Protein AF-A0AA85AMI7-F1 (afdb_monomer_lite)

Radius of gyration: 20.97 Å; chains: 1; bounding box: 41×38×54 Å

Organism: NCBI:txid48269

Secondary structure (DSSP, 8-state):
----SSTT--TT-EEE-----EEE-SS-EEE-SSS--TTT---EEE-----PPPP-EEEEEETTTTEEEEEESGGG-

Foldseek 3Di:
DDPDPPPPDDAFDKDWDQFAQKDDDPVDIDGDPRGDHSVVDTDIDGRHDDDDDDKDWDWDDDPPPPDTDIDIPVVPD

Sequence (77 aa):
MIKTPFYGTDVGDRVQLQKVLLLGSSDFTIIGRPILPVHQVYIEAVVIEKTLEHPKVWYQFHRRRRHHKLRDTAAGA

InterPro domains:
  IPR028909 Large ribosomal subunit protein bL21-like [PF00829] (6-70)
  IPR028909 Large ribosomal subunit protein bL21-like [PTHR21349] (9-71)
  IPR036164 Large ribosomal subunit protein bL21-like superfamily [SSF141091] (2-71)

pLDDT: mean 88.9, std 12.93, range [44.12, 97.88]

Structure (mmCIF, N/CA/C/O backbone):
data_AF-A0AA85AMI7-F1
#
_entry.id   AF-A0AA85AMI7-F1
#
loop_
_atom_site.group_PDB
_atom_site.id
_atom_site.type_symbol
_atom_site.label_atom_id
_atom_site.label_alt_id
_atom_site.label_comp_id
_atom_site.label_asym_id
_atom_site.label_entity_id
_atom_site.label_seq_id
_atom_site.pdbx_PDB_ins_code
_atom_site.Cartn_x
_atom_site.Cartn_y
_atom_site.Cartn_z
_atom_site.occupancy
_atom_site.B_iso_or_equiv
_atom_site.auth_seq_id
_atom_site.auth_comp_id
_atom_site.auth_asym_id
_atom_site.auth_atom_id
_atom_site.pdbx_PDB_model_num
ATOM 1 N N . MET A 1 1 ? 14.304 6.076 -8.525 1.00 44.12 1 MET A N 1
ATOM 2 C CA . MET A 1 1 ? 13.911 6.143 -7.102 1.00 44.12 1 MET A CA 1
ATOM 3 C C . MET A 1 1 ? 12.729 5.214 -6.932 1.00 44.12 1 MET A C 1
ATOM 5 O O . MET A 1 1 ? 11.691 5.466 -7.532 1.00 44.12 1 MET A O 1
ATOM 9 N N . ILE A 1 2 ? 12.953 4.088 -6.262 1.00 47.12 2 ILE A N 1
ATOM 10 C CA . ILE A 1 2 ? 11.990 2.993 -6.141 1.00 47.12 2 ILE A CA 1
ATOM 11 C C . ILE A 1 2 ? 10.775 3.527 -5.371 1.00 47.12 2 ILE A C 1
ATOM 13 O O . ILE A 1 2 ? 10.884 3.860 -4.196 1.00 47.12 2 ILE A O 1
ATOM 17 N N . LYS A 1 3 ? 9.639 3.681 -6.060 1.00 57.34 3 LYS A N 1
ATOM 18 C CA . LYS A 1 3 ? 8.349 4.072 -5.467 1.00 57.34 3 LYS A CA 1
ATOM 19 C C . LYS A 1 3 ? 7.584 2.855 -4.939 1.00 57.34 3 LYS A C 1
ATOM 21 O O . LYS A 1 3 ? 6.365 2.901 -4.859 1.00 57.34 3 LYS A O 1
ATOM 26 N N . THR A 1 4 ? 8.255 1.751 -4.632 1.00 64.38 4 THR A N 1
ATOM 27 C CA . THR A 1 4 ? 7.550 0.575 -4.130 1.00 64.38 4 THR A CA 1
ATOM 28 C C . THR A 1 4 ? 7.184 0.832 -2.670 1.00 64.38 4 THR A C 1
ATOM 30 O O . THR A 1 4 ? 8.092 1.006 -1.848 1.00 64.38 4 THR A O 1
ATOM 33 N N . PRO A 1 5 ? 5.890 0.904 -2.311 1.00 70.38 5 PRO A N 1
ATOM 34 C CA . PRO A 1 5 ? 5.514 0.843 -0.907 1.00 70.38 5 PRO A CA 1
ATOM 35 C C . PRO A 1 5 ? 6.018 -0.496 -0.336 1.00 70.38 5 PRO A C 1
ATOM 37 O O . PRO A 1 5 ? 6.051 -1.493 -1.052 1.00 70.38 5 PRO A O 1
ATOM 40 N N . PHE A 1 6 ? 6.443 -0.515 0.932 1.00 83.50 6 PHE A N 1
ATOM 41 C CA . PHE A 1 6 ? 6.977 -1.705 1.629 1.00 83.50 6 PHE A CA 1
ATOM 42 C C . PHE A 1 6 ? 8.402 -2.147 1.222 1.00 83.50 6 PHE A C 1
ATOM 44 O O . PHE A 1 6 ? 8.671 -3.329 1.003 1.00 83.50 6 PHE A O 1
ATOM 51 N N . TYR A 1 7 ? 9.348 -1.203 1.156 1.00 83.75 7 TYR A N 1
ATOM 52 C CA . TYR A 1 7 ? 10.780 -1.523 1.046 1.00 83.75 7 TYR A CA 1
ATOM 53 C C . TYR A 1 7 ? 11.257 -2.405 2.217 1.00 83.75 7 TYR A C 1
ATOM 55 O O . TYR A 1 7 ? 10.862 -2.171 3.356 1.00 83.75 7 TYR A O 1
ATOM 63 N N . GLY A 1 8 ? 12.122 -3.385 1.935 1.00 88.31 8 GLY A N 1
ATOM 64 C CA . GLY A 1 8 ? 12.712 -4.267 2.952 1.00 88.31 8 GLY A CA 1
ATOM 65 C C . GLY A 1 8 ? 11.831 -5.433 3.413 1.00 88.31 8 GLY A C 1
ATOM 66 O O . GLY A 1 8 ? 12.173 -6.078 4.393 1.00 88.31 8 GLY A O 1
ATOM 67 N N . THR A 1 9 ? 10.716 -5.685 2.729 1.00 93.88 9 THR A N 1
ATOM 68 C CA . THR A 1 9 ? 9.902 -6.902 2.901 1.00 93.88 9 THR A CA 1
ATOM 69 C C . THR A 1 9 ? 10.233 -7.930 1.822 1.00 93.88 9 THR A C 1
ATOM 71 O O . THR A 1 9 ? 10.766 -7.556 0.775 1.00 93.88 9 THR A O 1
ATOM 74 N N . ASP A 1 10 ? 9.821 -9.174 2.003 1.00 93.88 10 ASP A N 1
ATOM 75 C CA . ASP A 1 10 ? 9.780 -10.219 0.982 1.00 93.88 10 ASP A CA 1
ATOM 76 C C . ASP A 1 10 ? 8.346 -10.707 0.735 1.00 93.88 10 ASP A C 1
ATOM 78 O O . ASP A 1 10 ? 7.399 -10.349 1.438 1.00 93.88 10 ASP A O 1
ATOM 82 N N . VAL A 1 11 ? 8.156 -11.477 -0.337 1.00 95.12 11 VAL A N 1
ATOM 83 C CA . VAL A 1 11 ? 6.867 -12.128 -0.607 1.00 95.12 11 VAL A CA 1
ATOM 84 C C . VAL A 1 11 ? 6.585 -13.144 0.501 1.00 95.12 11 VAL A C 1
ATOM 86 O O . VAL A 1 11 ? 7.426 -13.982 0.808 1.00 95.12 11 VAL A O 1
ATOM 89 N N . GLY A 1 12 ? 5.390 -13.075 1.084 1.00 96.44 12 GLY A N 1
ATOM 90 C CA . GLY A 1 12 ? 4.968 -13.869 2.237 1.00 96.44 12 GLY A CA 1
ATOM 91 C C . GLY A 1 12 ? 5.085 -13.139 3.577 1.00 96.44 12 GLY A C 1
ATOM 92 O O . GLY A 1 12 ? 4.475 -13.585 4.551 1.00 96.44 12 GLY A O 1
ATOM 93 N N . ASP A 1 13 ? 5.788 -12.004 3.634 1.00 97.12 13 ASP A N 1
ATOM 94 C CA . ASP A 1 13 ? 5.912 -11.231 4.868 1.00 97.12 13 ASP A CA 1
ATOM 95 C C . ASP A 1 13 ? 4.566 -10.681 5.331 1.00 97.12 13 ASP A C 1
ATOM 97 O O . ASP A 1 13 ? 3.751 -10.188 4.542 1.00 97.12 13 ASP A O 1
ATOM 101 N N . ARG A 1 14 ? 4.375 -10.712 6.650 1.00 97.00 14 ARG A N 1
ATOM 102 C CA . ARG A 1 14 ? 3.239 -10.095 7.330 1.00 97.00 14 ARG A CA 1
ATOM 103 C C . ARG A 1 14 ? 3.632 -8.716 7.842 1.00 97.00 14 ARG A C 1
ATOM 105 O O . ARG A 1 14 ? 4.639 -8.569 8.531 1.00 97.00 14 ARG A O 1
ATOM 112 N N . VAL A 1 15 ? 2.831 -7.704 7.528 1.00 94.88 15 VAL A N 1
ATOM 113 C CA . VAL A 1 15 ? 3.082 -6.308 7.904 1.00 94.88 15 VAL A CA 1
ATOM 114 C C . VAL A 1 15 ? 1.883 -5.707 8.629 1.00 94.88 15 VAL A C 1
ATOM 116 O O . VAL A 1 15 ? 0.731 -5.957 8.274 1.00 94.88 15 VAL A O 1
ATOM 119 N N . GLN A 1 16 ? 2.156 -4.873 9.635 1.00 94.12 16 GLN A N 1
ATOM 120 C CA . GLN A 1 16 ? 1.127 -4.125 10.356 1.00 94.12 16 GLN A CA 1
ATOM 121 C C . GLN A 1 16 ? 0.941 -2.731 9.740 1.00 94.12 16 GL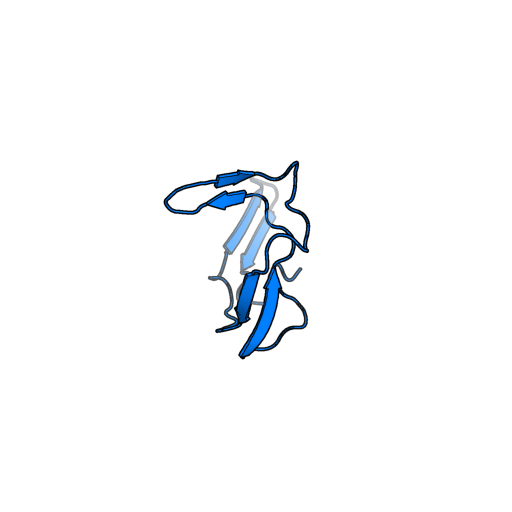N A C 1
ATOM 123 O O . GLN A 1 16 ? 1.886 -1.941 9.659 1.00 94.12 16 GLN A O 1
ATOM 128 N N . LEU A 1 17 ? -0.291 -2.382 9.367 1.00 94.25 17 LEU A N 1
ATOM 129 C CA . LEU A 1 17 ? -0.630 -1.049 8.865 1.00 94.25 17 LEU A CA 1
ATOM 130 C C . LEU A 1 17 ? -1.078 -0.145 10.023 1.00 94.25 17 LEU A C 1
ATOM 132 O O . LEU A 1 17 ? -2.204 -0.231 10.499 1.00 94.25 17 LEU A O 1
ATOM 136 N N . GLN A 1 18 ? -0.189 0.743 10.475 1.00 94.12 18 GLN A N 1
ATOM 137 C CA . GLN A 1 18 ? -0.427 1.578 11.667 1.00 94.12 18 GLN A CA 1
ATOM 138 C C . GLN A 1 18 ? -1.128 2.914 11.379 1.00 94.12 18 GLN A C 1
ATOM 140 O O . GLN A 1 18 ? -1.714 3.520 12.273 1.00 94.12 18 GLN A O 1
ATOM 145 N N . LYS A 1 19 ? -1.059 3.415 10.141 1.00 94.44 19 LYS A N 1
ATOM 146 C CA . LYS A 1 19 ? -1.623 4.723 9.767 1.00 94.44 19 LYS A CA 1
ATOM 147 C C . LYS A 1 19 ? -3.070 4.577 9.298 1.00 94.44 19 LYS A C 1
ATOM 149 O O . LYS A 1 19 ? -3.351 4.676 8.108 1.00 94.44 19 LYS A O 1
ATOM 154 N N . VAL A 1 20 ? -3.977 4.331 10.240 1.00 96.62 20 VAL A N 1
ATOM 155 C CA . VAL A 1 20 ? -5.412 4.155 9.968 1.00 96.62 20 VAL A CA 1
ATOM 156 C C . VAL A 1 20 ? -6.158 5.464 10.202 1.00 96.62 20 VAL A C 1
ATOM 158 O O . VAL A 1 20 ? -6.134 5.997 11.304 1.00 96.62 20 VAL A O 1
ATOM 161 N N . LEU A 1 21 ? -6.825 5.998 9.179 1.00 97.44 21 LEU A N 1
ATOM 162 C CA . LEU A 1 21 ? -7.572 7.259 9.296 1.00 97.44 21 LEU A CA 1
ATOM 163 C C . LEU A 1 21 ? -9.019 7.031 9.754 1.00 97.44 21 LEU A C 1
ATOM 165 O O . LEU A 1 21 ? -9.563 7.831 10.511 1.00 97.44 21 LEU A O 1
ATOM 169 N N . LEU A 1 22 ? -9.644 5.953 9.285 1.00 96.94 22 LEU A N 1
ATOM 170 C CA . LEU A 1 22 ? -11.052 5.649 9.511 1.00 96.94 22 LEU A CA 1
ATOM 171 C C . LEU A 1 22 ? -11.252 4.131 9.522 1.00 96.94 22 LEU A C 1
ATOM 173 O O . LEU A 1 22 ? -10.651 3.427 8.712 1.00 96.94 22 LEU A O 1
ATOM 177 N N . LEU A 1 23 ? -12.114 3.648 10.415 1.00 96.44 23 LEU A N 1
ATOM 178 C CA . LEU A 1 23 ? -12.618 2.276 10.433 1.00 96.44 23 LEU A CA 1
ATOM 179 C C . LEU A 1 23 ? -14.143 2.309 10.327 1.00 96.44 23 LEU A C 1
ATOM 181 O O . LEU A 1 23 ? -14.800 2.961 11.136 1.00 96.44 23 LEU A O 1
ATOM 185 N N . GLY A 1 24 ? -14.692 1.613 9.334 1.00 96.75 24 GLY A N 1
ATOM 186 C CA . GLY A 1 24 ? -16.133 1.444 9.152 1.00 96.75 24 GLY A CA 1
ATOM 187 C C . GLY A 1 24 ? -16.569 0.025 9.506 1.00 96.75 24 GLY A C 1
ATOM 188 O O . GLY A 1 24 ? -15.911 -0.937 9.115 1.00 96.75 24 GLY A O 1
ATOM 189 N N . SER A 1 25 ? -17.674 -0.085 10.234 1.00 96.44 25 SER A N 1
ATOM 190 C CA . SER A 1 25 ? -18.420 -1.317 10.500 1.00 96.44 25 SER A CA 1
ATOM 191 C C . SER A 1 25 ? -19.846 -1.167 9.950 1.00 96.44 25 SER A C 1
ATOM 193 O O . SER A 1 25 ? -20.228 -0.078 9.518 1.00 96.44 25 SER A O 1
ATOM 195 N N . SER A 1 26 ? -20.646 -2.233 9.971 1.00 97.88 26 SER A N 1
ATOM 196 C CA . SER A 1 26 ? -22.070 -2.173 9.604 1.00 97.88 26 SER A CA 1
ATOM 197 C C . SER A 1 26 ? -22.855 -1.187 10.474 1.00 97.88 26 SER A C 1
ATOM 19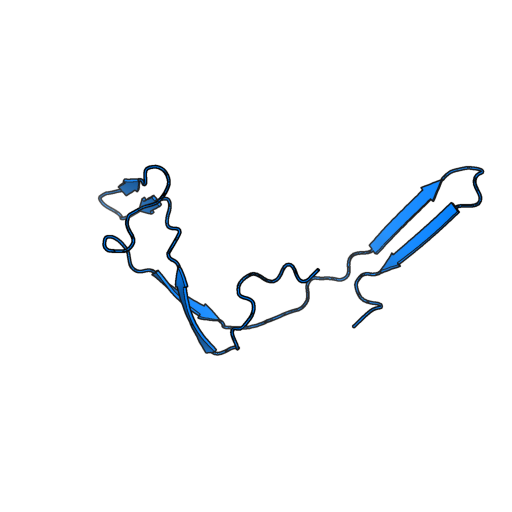9 O O . SER A 1 26 ? -23.728 -0.487 9.967 1.00 97.88 26 SER A O 1
ATOM 201 N N . ASP A 1 27 ? -22.506 -1.101 11.761 1.00 97.69 27 ASP A N 1
ATOM 202 C CA . ASP A 1 27 ? -23.325 -0.408 12.766 1.00 97.69 27 ASP A CA 1
ATOM 203 C C . ASP A 1 27 ? -22.689 0.892 13.283 1.00 97.69 27 ASP A C 1
ATOM 205 O O . ASP A 1 27 ? -23.349 1.699 13.935 1.00 97.69 27 ASP A O 1
ATOM 209 N N . PHE A 1 28 ? -21.395 1.108 13.027 1.00 96.75 28 PHE A N 1
ATOM 210 C CA . PHE A 1 28 ? -20.667 2.270 13.534 1.00 96.75 28 PHE A CA 1
ATOM 211 C C . PHE A 1 28 ? -19.466 2.634 12.661 1.00 96.75 28 PHE A C 1
ATOM 213 O O . PHE A 1 28 ? -18.990 1.859 11.835 1.00 96.75 28 PHE A O 1
ATOM 220 N N . THR A 1 29 ? -18.938 3.837 12.868 1.00 97.19 29 THR A N 1
ATOM 221 C CA . THR A 1 29 ? -17.711 4.315 12.225 1.00 97.19 29 THR A CA 1
ATOM 222 C C . THR A 1 29 ? -16.832 5.006 13.259 1.00 97.19 29 THR A C 1
ATOM 224 O O . THR A 1 29 ? -17.323 5.763 14.095 1.00 97.19 29 THR A O 1
ATOM 227 N N . ILE A 1 30 ? -15.525 4.761 13.196 1.00 96.38 30 ILE A N 1
ATOM 228 C CA . ILE A 1 30 ? -14.514 5.401 14.036 1.00 96.38 30 ILE A CA 1
ATOM 229 C C . ILE A 1 30 ? -13.639 6.267 13.131 1.00 96.38 30 ILE A C 1
ATOM 231 O O . ILE A 1 30 ? -13.045 5.765 12.178 1.00 96.38 30 ILE A O 1
ATOM 235 N N . ILE A 1 31 ? -13.546 7.562 13.431 1.00 96.56 31 ILE A N 1
ATOM 236 C CA . ILE A 1 31 ? -12.783 8.530 12.633 1.00 96.56 31 ILE A CA 1
ATOM 237 C C . ILE A 1 31 ? -11.639 9.096 13.475 1.00 96.56 31 ILE A C 1
ATOM 239 O O . ILE A 1 31 ? -11.851 9.566 14.595 1.00 96.56 31 ILE A O 1
ATOM 243 N N . GLY A 1 32 ? -10.422 9.045 12.935 1.00 95.56 32 GLY A N 1
ATOM 244 C CA . GLY A 1 32 ? -9.220 9.587 13.559 1.00 95.56 32 GLY A CA 1
ATOM 245 C C . GLY A 1 32 ? -9.115 11.108 13.456 1.00 95.56 32 GLY A C 1
ATOM 246 O O . GLY A 1 32 ? -9.778 11.759 12.650 1.00 95.56 32 GLY A O 1
ATOM 247 N N . ARG A 1 33 ? -8.237 11.692 14.277 1.00 95.19 33 ARG A N 1
ATOM 248 C CA . ARG A 1 33 ? -7.897 13.125 14.241 1.00 95.19 33 ARG A CA 1
ATOM 249 C C . ARG A 1 33 ? -6.376 13.328 14.341 1.00 95.19 33 ARG A C 1
ATOM 251 O O . ARG A 1 33 ? -5.892 13.623 15.428 1.00 95.19 33 ARG A O 1
ATOM 258 N N . PRO A 1 34 ? -5.599 13.187 13.248 1.00 95.31 34 PRO A N 1
ATOM 259 C CA . PRO A 1 34 ? -5.977 12.687 11.917 1.00 95.31 34 PRO A CA 1
ATOM 260 C C . PRO A 1 34 ? -5.917 11.153 11.773 1.00 95.31 34 PRO A C 1
ATOM 262 O O . PRO A 1 34 ? -6.488 10.609 10.837 1.00 95.31 34 PRO A O 1
ATOM 265 N N . ILE A 1 35 ? -5.222 10.453 12.673 1.00 96.94 35 ILE A N 1
ATOM 266 C CA . ILE A 1 35 ? -5.006 8.996 12.634 1.00 96.94 35 ILE A CA 1
ATOM 267 C C . ILE A 1 35 ? -5.603 8.387 13.911 1.00 96.94 35 ILE A C 1
ATOM 269 O O . ILE A 1 35 ? -5.637 9.045 14.953 1.00 96.94 35 ILE A O 1
ATOM 273 N N . LEU A 1 36 ? -6.104 7.156 13.830 1.00 96.44 36 LEU A N 1
ATOM 274 C CA . LEU A 1 36 ? -6.574 6.380 14.974 1.00 96.44 36 LEU A CA 1
ATOM 275 C C . LEU A 1 36 ? -5.394 5.886 15.830 1.00 96.44 36 LEU A C 1
ATOM 277 O O . LEU A 1 36 ? -4.350 5.519 15.287 1.00 96.44 36 LEU A O 1
ATOM 281 N N . PRO A 1 37 ? -5.531 5.841 17.165 1.00 93.62 37 PRO A N 1
ATOM 282 C CA . PRO A 1 37 ? -4.500 5.281 18.030 1.00 93.62 37 PRO A CA 1
ATOM 283 C C . PRO A 1 37 ? -4.193 3.810 17.703 1.00 93.62 37 PRO A C 1
ATOM 285 O O . PRO A 1 37 ? -5.101 3.007 17.499 1.00 93.62 37 PRO A O 1
ATOM 288 N N . VAL A 1 38 ? -2.909 3.431 17.727 1.00 89.81 38 VAL A N 1
ATOM 289 C CA . VAL A 1 38 ? -2.428 2.084 17.335 1.00 89.81 38 VAL A CA 1
ATOM 290 C C . VAL A 1 38 ? -3.014 0.955 18.196 1.00 89.81 38 VAL A C 1
ATOM 292 O O . VAL A 1 38 ? -3.142 -0.173 17.740 1.00 89.81 38 VAL A O 1
ATOM 295 N N . HIS A 1 39 ? -3.400 1.246 19.438 1.00 90.31 39 HIS A N 1
ATOM 296 C CA . HIS A 1 39 ? -4.019 0.271 20.341 1.00 90.31 39 HIS A CA 1
ATOM 297 C C . HIS A 1 39 ? -5.521 0.066 20.090 1.00 90.31 39 HIS A C 1
ATOM 299 O O . HIS A 1 39 ? -6.104 -0.860 20.643 1.00 90.31 39 HIS A O 1
ATOM 305 N N . GLN A 1 40 ? -6.158 0.920 19.283 1.00 91.69 40 GLN A N 1
ATOM 306 C CA . GLN A 1 40 ? -7.591 0.842 18.998 1.00 91.69 40 GLN A CA 1
ATOM 307 C C . GLN A 1 40 ? -7.897 -0.037 17.777 1.00 91.69 40 GLN A C 1
ATOM 309 O O . GLN A 1 40 ? -8.989 -0.592 17.686 1.00 91.69 40 GLN A O 1
ATOM 314 N N . VAL A 1 41 ? -6.954 -0.157 16.835 1.00 94.62 41 VAL A N 1
ATOM 315 C CA . VAL A 1 41 ? -7.139 -0.898 15.579 1.00 94.62 41 VAL A CA 1
ATOM 316 C C . VAL A 1 41 ? -5.858 -1.641 15.204 1.00 94.62 41 VAL A C 1
ATOM 318 O O . VAL A 1 41 ? -4.779 -1.053 15.176 1.00 94.62 41 VAL A O 1
ATOM 321 N N . TYR A 1 42 ? -5.993 -2.919 14.844 1.00 95.44 42 TYR A N 1
ATOM 322 C CA . TYR A 1 42 ? -4.904 -3.754 14.338 1.00 95.44 42 TYR A CA 1
ATOM 323 C C . TYR A 1 42 ? -5.226 -4.230 12.917 1.00 95.44 42 TYR A C 1
ATOM 325 O O . TYR A 1 42 ? -6.169 -4.992 12.721 1.00 95.44 42 TYR A O 1
ATOM 333 N N . ILE A 1 43 ? -4.455 -3.766 11.929 1.00 95.88 43 ILE A N 1
ATOM 334 C CA . ILE A 1 43 ? -4.587 -4.185 10.528 1.00 95.88 43 ILE A CA 1
ATOM 335 C C . ILE A 1 43 ? -3.335 -4.961 10.135 1.00 95.88 43 ILE A C 1
ATOM 337 O O . ILE A 1 43 ? -2.244 -4.390 10.071 1.00 95.88 43 ILE A O 1
ATOM 341 N N . GLU A 1 44 ? -3.512 -6.247 9.855 1.00 96.44 44 GLU A N 1
ATOM 342 C CA . GLU A 1 44 ? -2.482 -7.133 9.316 1.00 96.44 44 GLU A CA 1
ATOM 343 C C . GLU A 1 44 ? -2.691 -7.297 7.808 1.00 96.44 44 GLU A C 1
ATOM 345 O O . GLU A 1 44 ? -3.814 -7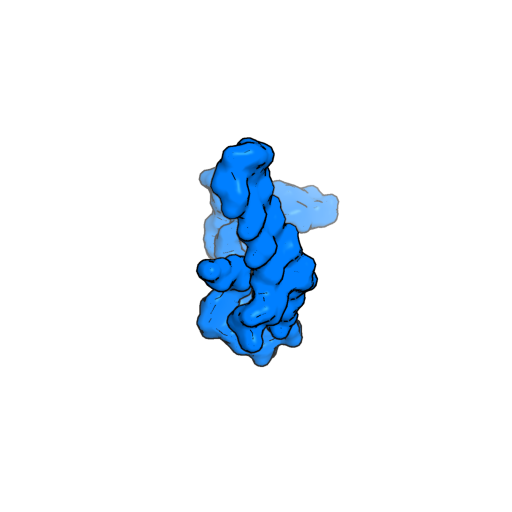.493 7.340 1.00 96.44 44 GLU A O 1
ATOM 350 N N . ALA A 1 45 ? -1.607 -7.209 7.047 1.00 96.00 45 ALA A N 1
ATOM 351 C CA . ALA A 1 45 ? -1.586 -7.486 5.618 1.00 96.00 45 ALA A CA 1
ATOM 352 C C . ALA A 1 45 ? -0.422 -8.424 5.288 1.00 96.00 45 ALA A C 1
ATOM 354 O O . ALA A 1 45 ? 0.562 -8.484 6.024 1.00 96.00 45 ALA A O 1
ATOM 355 N N . VAL A 1 46 ? -0.524 -9.137 4.167 1.00 96.88 46 VAL A N 1
ATOM 356 C CA . VAL A 1 46 ? 0.522 -10.045 3.677 1.00 96.88 46 VAL A CA 1
ATOM 357 C C . VAL A 1 46 ? 0.979 -9.591 2.300 1.00 96.88 46 VAL A C 1
ATOM 359 O O . VAL A 1 46 ? 0.155 -9.237 1.455 1.00 96.88 46 VAL A O 1
ATOM 362 N N . VAL A 1 47 ? 2.288 -9.606 2.060 1.00 95.75 47 VAL A N 1
ATOM 363 C CA . VAL A 1 47 ? 2.852 -9.338 0.734 1.00 95.75 47 VAL A CA 1
ATOM 364 C C . VAL A 1 47 ? 2.642 -10.565 -0.151 1.00 95.75 47 VAL A C 1
ATOM 366 O O . VAL A 1 47 ? 3.260 -11.600 0.072 1.00 95.75 47 VAL A O 1
ATOM 369 N N . ILE A 1 48 ? 1.781 -10.461 -1.162 1.00 95.81 48 ILE A N 1
ATOM 370 C CA . ILE A 1 48 ? 1.485 -11.583 -2.071 1.00 95.81 48 ILE A CA 1
ATOM 371 C C . ILE A 1 48 ? 2.461 -11.622 -3.250 1.00 95.81 48 ILE A C 1
ATOM 373 O O . ILE A 1 48 ? 2.920 -12.690 -3.637 1.00 95.81 48 ILE A O 1
ATOM 377 N N . GLU A 1 49 ? 2.791 -10.465 -3.823 1.00 92.81 49 GLU A N 1
ATOM 378 C CA . GLU A 1 49 ? 3.675 -10.371 -4.984 1.00 92.81 49 GLU A CA 1
ATOM 379 C C . GLU A 1 49 ? 4.399 -9.022 -5.049 1.00 92.81 49 GLU A C 1
ATOM 381 O O . GLU A 1 49 ? 3.988 -8.037 -4.429 1.00 92.81 49 GLU A O 1
ATOM 386 N N . LYS A 1 50 ? 5.481 -8.978 -5.833 1.00 88.75 50 LYS A N 1
ATOM 387 C CA . LYS A 1 50 ? 6.202 -7.753 -6.189 1.00 88.75 50 LYS A CA 1
ATOM 388 C C . LYS A 1 50 ? 6.428 -7.731 -7.690 1.00 88.75 50 LYS A C 1
ATOM 390 O O . LYS A 1 50 ? 7.193 -8.534 -8.216 1.00 88.75 50 LYS A O 1
ATOM 395 N N . THR A 1 51 ? 5.766 -6.805 -8.365 1.00 88.19 51 THR A N 1
ATOM 396 C CA . THR A 1 51 ? 5.798 -6.679 -9.822 1.00 88.19 51 THR A CA 1
ATOM 397 C C . THR A 1 51 ? 6.359 -5.323 -10.238 1.00 88.19 51 THR A C 1
ATOM 399 O O . THR A 1 51 ? 6.404 -4.368 -9.456 1.00 88.19 51 THR A O 1
ATOM 402 N N . LEU A 1 52 ? 6.846 -5.248 -11.476 1.00 84.56 52 LEU A N 1
ATOM 403 C CA . LEU A 1 52 ? 7.254 -3.986 -12.082 1.00 84.56 52 LEU A CA 1
ATOM 404 C C . LEU A 1 52 ? 6.019 -3.247 -12.602 1.00 84.56 52 LEU A C 1
ATOM 406 O O . LEU A 1 52 ? 5.088 -3.860 -13.125 1.00 84.56 52 LEU A O 1
ATOM 410 N N . GLU A 1 53 ? 6.025 -1.918 -12.499 1.00 81.31 53 GLU A N 1
ATOM 411 C CA . GLU A 1 53 ? 5.033 -1.109 -13.205 1.00 81.31 53 GLU A CA 1
ATOM 412 C C . GLU A 1 53 ? 5.187 -1.280 -14.723 1.00 81.31 53 GLU A C 1
ATOM 414 O O . GLU A 1 53 ? 6.280 -1.536 -15.234 1.00 81.31 53 GLU A O 1
ATOM 419 N N . HIS A 1 54 ? 4.095 -1.063 -15.458 1.00 84.62 54 HIS A N 1
ATOM 420 C CA . HIS A 1 54 ? 4.139 -1.031 -16.917 1.00 84.62 54 HIS A CA 1
ATOM 421 C C . HIS A 1 54 ? 5.177 -0.020 -17.434 1.00 84.62 54 HIS A C 1
ATOM 423 O O . HIS A 1 54 ? 5.345 1.051 -16.832 1.00 84.62 54 HIS A O 1
ATOM 429 N N . PRO A 1 55 ? 5.842 -0.318 -18.567 1.00 85.62 55 PRO A N 1
ATOM 430 C CA . PRO A 1 55 ? 6.819 0.582 -19.161 1.00 85.62 55 PRO A CA 1
ATOM 431 C C . PRO A 1 55 ? 6.197 1.950 -19.433 1.00 85.62 55 PRO A C 1
ATOM 433 O O . PRO A 1 55 ? 5.140 2.071 -20.054 1.00 85.62 55 PRO A O 1
ATOM 436 N N . LYS A 1 56 ? 6.869 2.998 -18.957 1.00 86.69 56 LYS A N 1
ATOM 437 C CA . LYS A 1 56 ? 6.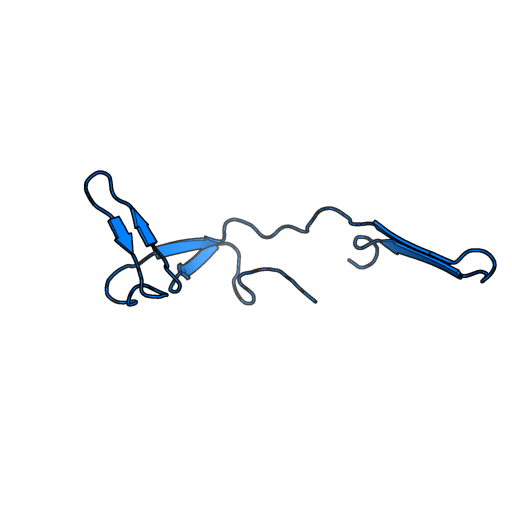475 4.390 -19.183 1.00 86.69 56 LYS A CA 1
ATOM 438 C C . LYS A 1 56 ? 7.495 5.052 -20.089 1.00 86.69 56 LYS A C 1
ATOM 440 O O . LYS A 1 56 ? 8.680 5.112 -19.755 1.00 86.69 56 LYS A O 1
ATOM 445 N N . VAL A 1 57 ? 7.013 5.608 -21.194 1.00 89.88 57 VAL A N 1
ATOM 446 C CA . VAL A 1 57 ? 7.835 6.362 -22.139 1.00 89.88 57 VAL A CA 1
ATOM 447 C C . VAL A 1 57 ? 7.776 7.845 -21.797 1.00 89.88 57 VAL A C 1
ATOM 449 O O . VAL A 1 57 ? 6.718 8.470 -21.816 1.00 89.88 57 VAL A O 1
ATOM 452 N N . TRP A 1 58 ? 8.936 8.420 -21.504 1.00 92.50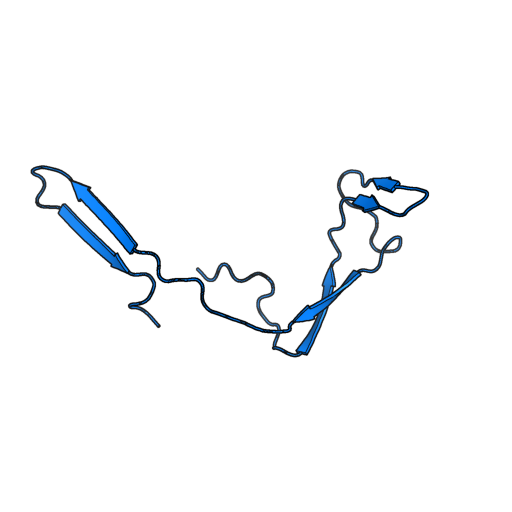 58 TRP A N 1
ATOM 453 C CA . TRP A 1 58 ? 9.130 9.848 -21.301 1.00 92.50 58 TRP A CA 1
ATOM 454 C C . TRP A 1 58 ? 9.794 10.453 -22.529 1.00 92.50 58 TRP A C 1
ATOM 456 O O . TRP A 1 58 ? 10.947 10.155 -22.842 1.00 92.50 58 TRP A O 1
ATOM 466 N N . TYR A 1 59 ? 9.077 11.343 -23.206 1.00 94.19 59 TYR A N 1
ATOM 467 C CA . TYR A 1 59 ? 9.592 12.057 -24.365 1.00 94.19 59 TYR A CA 1
ATOM 468 C C . TYR A 1 59 ? 9.620 13.561 -24.115 1.00 94.19 59 TYR A C 1
ATOM 470 O O . TYR A 1 59 ? 8.627 14.154 -23.697 1.00 94.19 59 TYR A O 1
ATOM 478 N N . GLN A 1 60 ? 10.761 14.190 -24.393 1.00 95.94 60 GLN A N 1
ATOM 479 C CA . GLN A 1 60 ? 10.929 15.634 -24.297 1.00 95.94 60 GLN A CA 1
ATOM 480 C C . GLN A 1 60 ? 11.460 16.200 -25.610 1.00 95.94 60 GLN A C 1
ATOM 482 O O . GLN A 1 60 ? 12.554 15.849 -26.062 1.00 95.94 60 GLN A O 1
ATOM 487 N N . PHE A 1 61 ? 10.718 17.151 -26.172 1.00 96.81 61 PHE A N 1
ATOM 488 C CA . PHE A 1 61 ? 11.061 17.829 -27.416 1.00 96.81 61 PHE A CA 1
ATOM 489 C C . PHE A 1 61 ? 11.058 19.349 -27.248 1.00 96.81 61 PHE A C 1
ATOM 491 O O . PHE A 1 61 ? 10.103 19.918 -26.727 1.00 96.81 61 PHE A O 1
ATOM 498 N N . HIS A 1 62 ? 12.107 20.013 -27.747 1.00 96.88 62 HIS A N 1
ATOM 499 C CA . HIS A 1 62 ? 12.124 21.468 -27.905 1.00 96.88 62 HIS A CA 1
ATOM 500 C C . HIS A 1 62 ? 12.339 21.854 -29.371 1.00 96.88 62 HIS A C 1
ATOM 502 O O . HIS A 1 62 ? 13.396 21.610 -29.967 1.00 96.88 62 HIS A O 1
ATOM 508 N N . ARG A 1 63 ? 11.334 22.525 -29.942 1.00 96.12 63 ARG A N 1
ATOM 509 C CA . ARG A 1 63 ? 11.324 22.964 -31.342 1.00 96.12 63 ARG A CA 1
ATOM 510 C C . ARG A 1 63 ? 12.516 23.878 -31.651 1.00 96.12 63 ARG A C 1
ATOM 512 O O . ARG A 1 63 ? 12.799 24.799 -30.891 1.00 96.12 63 ARG A O 1
ATOM 519 N N . ARG A 1 64 ? 13.187 23.643 -32.789 1.00 94.69 64 ARG A N 1
ATOM 520 C CA . ARG A 1 64 ? 14.358 24.409 -33.290 1.00 94.69 64 ARG A CA 1
ATOM 521 C C . ARG A 1 64 ? 15.576 24.441 -32.350 1.00 94.69 64 ARG A C 1
ATOM 523 O O . ARG A 1 64 ? 16.499 25.206 -32.594 1.00 94.69 64 ARG A O 1
ATOM 530 N N . ARG A 1 65 ? 15.618 23.599 -31.310 1.00 95.38 65 ARG A N 1
ATOM 531 C CA . ARG A 1 65 ? 16.756 23.511 -30.374 1.00 95.38 65 ARG A CA 1
ATOM 532 C C . ARG A 1 65 ? 17.556 22.210 -30.492 1.00 95.38 65 ARG A C 1
ATOM 534 O O . ARG A 1 65 ? 18.355 21.924 -29.611 1.00 95.38 65 ARG A O 1
ATOM 541 N N . ARG A 1 66 ? 17.312 21.403 -31.540 1.00 92.25 66 ARG A N 1
ATOM 542 C CA . ARG A 1 66 ? 17.888 20.049 -31.725 1.00 92.25 66 ARG A CA 1
ATOM 543 C C . ARG A 1 66 ? 17.820 19.190 -30.449 1.00 92.25 66 ARG A C 1
ATOM 545 O O . ARG A 1 66 ? 18.689 18.368 -30.195 1.00 92.25 66 ARG A O 1
ATOM 552 N N . HIS A 1 67 ? 16.786 19.392 -29.633 1.00 94.12 67 HIS A N 1
ATOM 553 C CA . HIS A 1 67 ? 16.621 18.693 -28.369 1.00 94.12 67 HIS A CA 1
ATOM 554 C C . HIS A 1 67 ? 15.442 17.736 -28.474 1.00 94.12 67 HIS A C 1
ATOM 556 O O . HIS A 1 67 ? 14.287 18.157 -28.392 1.00 94.12 67 HIS A O 1
ATOM 562 N N . HIS A 1 68 ? 15.759 16.453 -28.608 1.00 94.56 68 HIS A N 1
ATOM 563 C CA . HIS A 1 68 ? 14.821 15.342 -28.547 1.00 94.56 68 HIS A CA 1
ATOM 564 C C . HIS A 1 68 ? 15.419 14.307 -27.600 1.00 94.56 68 HIS A C 1
ATOM 566 O O . HIS A 1 68 ? 16.532 13.837 -27.827 1.00 94.56 68 HIS A O 1
ATOM 572 N N . LYS A 1 69 ? 14.715 13.990 -26.517 1.00 93.38 69 LYS A N 1
ATOM 573 C CA . LYS A 1 69 ? 15.139 12.967 -25.562 1.00 93.38 69 LYS A CA 1
ATOM 574 C C . LYS A 1 69 ? 14.005 11.984 -25.372 1.00 93.38 69 LYS A C 1
ATOM 576 O O . LYS A 1 69 ? 12.924 12.376 -24.943 1.00 93.38 69 LYS A O 1
ATOM 581 N N . LEU A 1 70 ? 14.283 10.731 -25.693 1.00 92.38 70 LEU A N 1
ATOM 582 C CA . LEU A 1 70 ? 13.442 9.597 -25.356 1.00 92.38 70 LEU A CA 1
ATOM 583 C C . LEU A 1 70 ? 14.073 8.896 -24.155 1.00 92.38 70 LEU A C 1
ATOM 585 O O . LEU A 1 70 ? 15.279 8.654 -24.138 1.00 92.38 70 LEU A O 1
ATOM 589 N N . ARG A 1 71 ? 13.265 8.605 -23.144 1.00 88.69 71 ARG A N 1
ATOM 590 C CA . ARG A 1 71 ? 13.632 7.778 -21.999 1.00 88.69 71 ARG A CA 1
ATOM 591 C C . ARG A 1 71 ? 12.534 6.750 -21.828 1.00 88.69 71 ARG A C 1
ATOM 593 O O . ARG A 1 71 ? 11.392 7.120 -21.577 1.00 88.69 71 ARG A O 1
ATOM 600 N N . ASP A 1 72 ? 12.880 5.486 -21.975 1.00 83.94 72 ASP A N 1
ATOM 601 C CA . ASP A 1 72 ? 11.995 4.405 -21.573 1.00 83.94 72 ASP A CA 1
ATOM 602 C C . ASP A 1 72 ? 12.363 3.977 -20.151 1.00 83.94 72 ASP A C 1
ATOM 604 O O . ASP A 1 72 ? 13.540 3.904 -19.799 1.00 83.94 72 ASP A O 1
ATOM 608 N N . THR A 1 73 ? 11.350 3.732 -19.328 1.00 77.44 73 THR A N 1
ATOM 609 C CA . THR A 1 73 ? 11.530 3.227 -17.964 1.00 77.44 73 THR A CA 1
ATOM 610 C C . THR A 1 73 ? 11.834 1.722 -17.966 1.00 77.44 73 THR A C 1
ATOM 612 O O . THR A 1 73 ? 12.429 1.239 -17.010 1.00 77.44 73 THR A O 1
ATOM 615 N N . ALA A 1 74 ? 11.502 0.990 -19.040 1.00 67.25 74 ALA A N 1
ATOM 616 C CA . ALA A 1 74 ? 11.847 -0.431 -19.186 1.00 67.25 74 ALA A CA 1
ATOM 617 C C . ALA A 1 74 ? 13.296 -0.693 -19.619 1.00 67.25 74 ALA A C 1
ATOM 619 O O . ALA A 1 74 ? 13.809 -1.780 -19.387 1.00 67.25 74 ALA A O 1
ATOM 620 N N . ALA A 1 75 ? 13.980 0.284 -20.217 1.00 57.47 75 ALA A N 1
ATOM 621 C CA . ALA A 1 75 ? 15.313 0.088 -20.793 1.00 57.47 75 ALA A CA 1
ATOM 622 C C . ALA A 1 75 ? 16.464 0.054 -19.760 1.00 57.47 75 ALA A C 1
ATOM 624 O O . ALA A 1 75 ? 17.627 0.139 -20.143 1.00 57.47 75 ALA A O 1
ATOM 625 N N . GLY A 1 76 ? 16.154 -0.013 -18.462 1.00 54.19 76 GLY A N 1
ATOM 626 C CA . GLY A 1 76 ? 17.133 0.028 -17.370 1.00 54.19 76 GLY A CA 1
ATOM 627 C C . GLY A 1 76 ? 16.941 -1.047 -16.301 1.00 54.19 76 GLY A C 1
ATOM 628 O O . GLY A 1 76 ? 17.395 -0.832 -15.177 1.00 54.19 76 GLY A O 1
ATOM 629 N N . ALA A 1 77 ? 16.233 -2.133 -16.629 1.00 45.75 77 ALA A N 1
ATOM 630 C CA . ALA A 1 77 ? 16.193 -3.354 -15.823 1.00 45.75 77 ALA A CA 1
ATOM 631 C C . ALA A 1 77 ? 17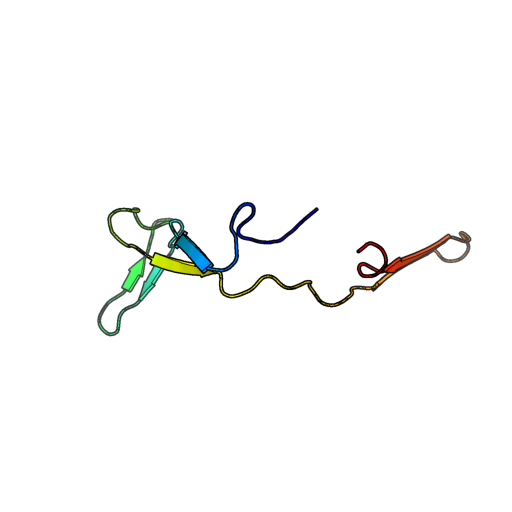.348 -4.287 -16.209 1.00 45.75 77 ALA A C 1
ATOM 633 O O . ALA A 1 77 ? 17.625 -4.390 -17.427 1.00 45.75 77 ALA A O 1
#